Protein AF-A0A1L3J8R9-F1 (afdb_monomer_lite)

Radius of gyration: 19.2 Å; chains: 1; bounding box: 64×28×40 Å

Organism: NCBI:txid1913578

InterPro domains:
  IPR055760 Domain of unknown function DUF7336 [PF24024] (10-76)

pLDDT: mean 81.93, std 16.38, range [37.78, 98.56]

Secondary structure (DSSP, 8-state):
----------EEEEEEE--EEGGGEE--EEEEEESSHHHHHHHHHHHTTSTTGGG-GGGEEEEEEETT--S--S-EEEEEEE-TTS-EEEEEEETTHHHHHHHHHHHHH--

Structure (mmCIF, N/CA/C/O backbone):
data_AF-A0A1L3J8R9-F1
#
_entry.id   AF-A0A1L3J8R9-F1
#
loop_
_atom_site.group_PDB
_atom_site.id
_atom_site.type_symbol
_atom_site.label_atom_id
_atom_site.label_alt_id
_atom_site.label_comp_id
_atom_site.label_asym_id
_atom_site.label_entity_id
_atom_site.label_seq_id
_atom_site.pdbx_PDB_ins_code
_atom_site.Cartn_x
_atom_site.Cartn_y
_atom_site.Cartn_z
_atom_site.occupancy
_atom_site.B_iso_or_equiv
_atom_site.auth_seq_id
_atom_site.auth_comp_id
_atom_site.auth_asym_id
_atom_site.auth_atom_id
_atom_site.pdbx_PDB_model_num
ATOM 1 N N . MET A 1 1 ? -32.816 13.559 -17.214 1.00 37.78 1 MET A N 1
ATOM 2 C CA . MET A 1 1 ? -32.977 13.552 -15.746 1.00 37.78 1 MET A CA 1
ATOM 3 C C . MET A 1 1 ? -31.608 13.237 -15.163 1.00 37.78 1 MET A C 1
ATOM 5 O O . MET A 1 1 ? -31.192 12.091 -15.212 1.00 37.78 1 MET A O 1
ATOM 9 N N . VAL A 1 2 ? -30.841 14.266 -14.795 1.00 48.69 2 VAL A N 1
ATOM 10 C CA . VAL A 1 2 ? -29.468 14.116 -14.286 1.00 48.69 2 VAL A CA 1
ATOM 11 C C . VAL A 1 2 ? -29.573 14.100 -12.768 1.00 48.69 2 VAL A C 1
ATOM 13 O O . VAL A 1 2 ? -29.959 15.103 -12.173 1.00 48.69 2 VAL A O 1
ATOM 16 N N . TYR A 1 3 ? -29.319 12.952 -12.145 1.00 52.19 3 TYR A N 1
ATOM 17 C CA . TYR A 1 3 ? -29.222 12.889 -10.693 1.00 52.19 3 TYR A CA 1
ATOM 18 C C . TYR A 1 3 ? -27.944 13.620 -10.287 1.00 52.19 3 TYR A C 1
ATOM 20 O O . TYR A 1 3 ? -26.845 13.188 -10.626 1.00 52.19 3 TYR A O 1
ATOM 28 N N . ALA A 1 4 ? -28.079 14.737 -9.576 1.00 54.00 4 ALA A N 1
ATOM 29 C CA . ALA A 1 4 ? -26.956 15.305 -8.851 1.00 54.00 4 ALA A CA 1
ATOM 30 C C . ALA A 1 4 ? -26.564 14.287 -7.769 1.00 54.00 4 ALA A C 1
ATOM 32 O O . ALA A 1 4 ? -27.323 14.088 -6.817 1.00 54.00 4 ALA A O 1
ATOM 33 N N . LYS A 1 5 ? -25.419 13.604 -7.929 1.00 56.97 5 LYS A N 1
ATOM 34 C CA . LYS A 1 5 ? -24.796 12.828 -6.847 1.00 56.97 5 LYS A CA 1
ATOM 35 C C . LYS A 1 5 ? -24.492 13.825 -5.728 1.00 56.97 5 LYS A C 1
ATOM 37 O O . LYS A 1 5 ? -23.465 14.492 -5.739 1.00 56.97 5 LYS A O 1
ATOM 42 N N . LYS A 1 6 ? -25.396 13.956 -4.762 1.00 61.22 6 LYS A N 1
ATOM 43 C CA . LYS A 1 6 ? -25.061 14.541 -3.466 1.00 61.22 6 LYS A CA 1
ATOM 44 C C . LYS A 1 6 ? -24.421 13.421 -2.649 1.00 61.22 6 LYS A C 1
ATOM 46 O O . LYS A 1 6 ? -25.067 12.820 -1.799 1.00 61.22 6 LYS A O 1
ATOM 51 N N . GLY A 1 7 ? -23.206 13.049 -3.044 1.00 60.25 7 GLY A N 1
ATOM 52 C CA . GLY A 1 7 ? -22.400 12.057 -2.346 1.00 60.25 7 GLY A CA 1
ATOM 53 C C . GLY A 1 7 ? -21.747 12.714 -1.140 1.00 60.25 7 GLY A C 1
ATOM 54 O O . GLY A 1 7 ? -21.249 13.832 -1.236 1.00 60.25 7 GLY A O 1
ATOM 55 N N . PHE A 1 8 ? -21.804 12.055 0.008 1.00 67.50 8 PHE A N 1
ATOM 56 C CA . PHE A 1 8 ? -20.924 12.388 1.115 1.00 67.50 8 PHE A CA 1
ATOM 57 C C . PHE A 1 8 ? -19.540 11.858 0.725 1.00 67.50 8 PHE A C 1
ATOM 59 O O . PHE A 1 8 ? -19.380 10.644 0.616 1.00 67.50 8 PHE A O 1
ATOM 66 N N . ASN A 1 9 ? -18.588 12.749 0.440 1.00 76.81 9 ASN A N 1
ATOM 67 C CA . ASN A 1 9 ? -17.205 12.356 0.180 1.00 76.81 9 ASN A CA 1
ATOM 68 C C . ASN A 1 9 ? -16.650 11.766 1.477 1.00 76.81 9 ASN A C 1
ATOM 70 O O . ASN A 1 9 ? -16.469 12.476 2.466 1.00 76.81 9 ASN A O 1
ATOM 74 N N . MET A 1 10 ? -16.488 10.446 1.494 1.00 89.06 10 MET A N 1
ATOM 75 C CA . MET A 1 10 ? -15.948 9.725 2.634 1.00 89.06 10 MET A CA 1
ATOM 76 C C . MET A 1 10 ? -14.448 9.566 2.429 1.00 89.06 10 MET A C 1
ATOM 78 O O . MET A 1 10 ? -14.030 8.973 1.433 1.00 89.06 10 MET A O 1
ATOM 82 N N . ASN A 1 11 ? -13.664 10.076 3.374 1.00 94.56 11 ASN A N 1
ATOM 83 C CA . ASN A 1 11 ? -12.231 9.829 3.395 1.00 94.56 11 ASN A CA 1
ATOM 84 C C . ASN A 1 11 ? -11.984 8.378 3.813 1.00 94.56 11 ASN A C 1
ATOM 86 O O . ASN A 1 11 ? -12.639 7.844 4.715 1.00 94.56 11 ASN A O 1
ATOM 90 N N . VAL A 1 12 ? -11.046 7.743 3.130 1.00 96.81 12 VAL A N 1
ATOM 91 C CA . VAL A 1 12 ? -10.557 6.396 3.389 1.00 96.81 12 VAL A CA 1
ATOM 92 C C . VAL A 1 12 ? -9.037 6.408 3.382 1.00 96.81 12 VAL A C 1
ATOM 94 O O . VAL A 1 12 ? -8.407 7.297 2.823 1.00 96.81 12 VAL A O 1
ATOM 97 N N . TYR A 1 13 ? -8.448 5.403 4.009 1.00 97.94 13 TYR A N 1
ATOM 98 C CA . TYR A 1 13 ? -7.016 5.305 4.239 1.00 97.94 13 TYR A CA 1
ATOM 99 C C . TYR A 1 13 ? -6.517 4.012 3.608 1.00 97.94 13 TYR A C 1
ATOM 101 O O . TYR A 1 13 ? -6.871 2.921 4.060 1.00 97.94 13 TYR A O 1
ATOM 109 N N . LEU A 1 14 ? -5.743 4.130 2.536 1.00 97.56 14 LEU A N 1
ATOM 110 C CA . LEU A 1 14 ? -5.084 3.019 1.866 1.00 97.56 14 LEU A CA 1
ATOM 111 C C . LEU A 1 14 ? -3.787 2.701 2.608 1.00 97.56 14 LEU A C 1
ATOM 113 O O . LEU A 1 14 ? -2.954 3.579 2.797 1.00 97.56 14 LEU A O 1
ATOM 117 N N . VAL A 1 15 ? -3.617 1.446 3.016 1.00 98.25 15 VAL A N 1
ATOM 118 C CA . VAL A 1 15 ? -2.358 0.949 3.576 1.00 98.25 15 VAL A CA 1
ATOM 119 C C . VAL A 1 15 ? -1.653 0.100 2.538 1.00 98.25 15 VAL A C 1
ATOM 121 O O . VAL A 1 15 ? -2.218 -0.888 2.052 1.00 98.25 15 VAL A O 1
ATOM 124 N N . THR A 1 16 ? -0.402 0.436 2.255 1.00 97.06 16 THR A N 1
ATOM 125 C CA . THR A 1 16 ? 0.468 -0.306 1.339 1.00 97.06 16 THR A CA 1
ATOM 126 C C . THR A 1 16 ? 1.788 -0.664 2.018 1.00 97.06 16 THR A C 1
ATOM 128 O O . THR A 1 16 ? 2.162 -0.111 3.052 1.00 97.06 16 THR A O 1
ATOM 131 N N . HIS A 1 17 ? 2.469 -1.672 1.475 1.00 95.31 17 HIS A N 1
ATOM 132 C CA . HIS A 1 17 ? 3.854 -2.008 1.798 1.00 95.31 17 HIS A CA 1
ATOM 133 C C . HIS A 1 17 ? 4.632 -2.075 0.491 1.00 95.31 17 HIS A C 1
ATOM 135 O O . HIS A 1 17 ? 4.416 -2.997 -0.306 1.00 95.31 17 HIS A O 1
ATOM 141 N N . ALA A 1 18 ? 5.482 -1.083 0.254 1.00 89.62 18 ALA A N 1
ATOM 142 C CA . ALA A 1 18 ? 6.199 -0.918 -1.000 1.00 89.62 18 ALA A CA 1
ATOM 143 C C . ALA A 1 18 ? 7.683 -0.662 -0.738 1.00 89.62 18 ALA A C 1
ATOM 145 O O . ALA A 1 18 ? 8.060 0.078 0.164 1.00 89.62 18 ALA A O 1
ATOM 146 N N . HIS A 1 19 ? 8.525 -1.277 -1.561 1.00 82.31 19 HIS A N 1
ATOM 147 C CA . HIS A 1 19 ? 9.928 -0.915 -1.688 1.00 82.31 19 HIS A CA 1
ATOM 148 C C . HIS A 1 19 ? 10.347 -1.033 -3.142 1.00 82.31 19 HIS A C 1
ATOM 150 O O . HIS A 1 19 ? 9.864 -1.898 -3.884 1.00 82.31 19 HIS A O 1
ATOM 156 N N . GLU A 1 20 ? 11.270 -0.161 -3.522 1.00 68.88 20 GLU A N 1
ATOM 157 C CA . GLU A 1 20 ? 11.903 -0.187 -4.827 1.00 68.88 20 GLU A CA 1
ATOM 158 C C . GLU A 1 20 ? 12.835 -1.401 -4.922 1.00 68.88 20 GLU A C 1
ATOM 160 O O . GLU A 1 20 ? 13.722 -1.599 -4.086 1.00 68.88 20 GLU A O 1
ATOM 165 N N . LEU A 1 21 ? 12.641 -2.225 -5.951 1.00 67.94 21 LEU A N 1
ATOM 166 C CA . LEU A 1 21 ? 13.662 -3.165 -6.403 1.00 67.94 21 LEU A CA 1
ATOM 167 C C . LEU A 1 21 ? 14.484 -2.535 -7.533 1.00 67.94 21 LEU A C 1
ATOM 169 O O . LEU A 1 21 ? 14.148 -1.482 -8.082 1.00 67.94 21 LEU A O 1
ATOM 173 N N . GLU A 1 22 ? 15.559 -3.221 -7.921 1.00 64.94 22 GLU A N 1
ATOM 174 C CA . GLU A 1 22 ? 16.344 -2.849 -9.097 1.00 64.94 22 GLU A CA 1
ATOM 175 C C . GLU A 1 22 ? 15.446 -2.632 -10.330 1.00 64.94 22 GLU A C 1
ATOM 177 O O . GLU A 1 22 ? 14.501 -3.383 -10.580 1.00 64.94 22 GLU A O 1
ATOM 182 N N . PHE A 1 23 ? 15.781 -1.617 -11.132 1.00 61.84 23 PHE A N 1
ATOM 183 C CA . PHE A 1 23 ? 15.080 -1.255 -12.372 1.00 61.84 23 PHE A CA 1
ATOM 184 C C . PHE A 1 23 ? 13.626 -0.783 -12.200 1.00 61.84 23 PHE A C 1
ATOM 186 O O . PHE A 1 23 ? 12.814 -1.003 -13.099 1.00 61.84 23 PHE A O 1
ATOM 193 N N . TYR A 1 24 ? 13.310 -0.091 -11.097 1.00 58.34 24 TYR A N 1
ATOM 194 C CA . TYR A 1 24 ? 11.976 0.483 -10.836 1.00 58.34 24 TYR A CA 1
ATOM 195 C C . TYR A 1 24 ? 10.866 -0.574 -10.785 1.00 58.34 24 TYR A C 1
ATOM 197 O O . TYR A 1 24 ? 9.699 -0.293 -11.054 1.00 58.34 24 TYR A O 1
ATOM 205 N N . ALA A 1 25 ? 11.226 -1.819 -10.468 1.00 56.97 25 ALA A N 1
ATOM 206 C CA . ALA A 1 25 ? 10.248 -2.844 -10.160 1.00 56.97 25 ALA A CA 1
ATOM 207 C C . ALA A 1 25 ? 9.768 -2.619 -8.722 1.00 56.97 25 ALA A C 1
ATOM 209 O O . ALA A 1 25 ? 10.351 -3.119 -7.765 1.00 56.97 25 ALA A O 1
ATOM 210 N N . GLU A 1 26 ? 8.719 -1.826 -8.553 1.00 64.00 26 GLU A N 1
ATOM 211 C CA . GLU A 1 26 ? 8.069 -1.673 -7.255 1.00 64.00 26 GLU A CA 1
ATOM 212 C C . GLU A 1 26 ? 7.259 -2.936 -6.940 1.00 64.00 26 GLU A C 1
ATOM 214 O O . GLU A 1 26 ? 6.438 -3.393 -7.737 1.00 64.00 26 GLU A O 1
ATOM 219 N N . HIS A 1 27 ? 7.501 -3.533 -5.771 1.00 73.38 27 HIS A N 1
ATOM 220 C CA . HIS A 1 27 ? 6.674 -4.623 -5.246 1.00 73.38 27 HIS A CA 1
ATOM 221 C C . HIS A 1 27 ? 5.707 -4.089 -4.193 1.00 73.38 27 HIS A C 1
ATOM 223 O O . HIS A 1 27 ? 5.797 -4.431 -3.006 1.00 73.38 27 HIS A O 1
ATOM 229 N N . GLU A 1 28 ? 4.766 -3.265 -4.641 1.00 85.06 28 GLU A N 1
ATOM 230 C CA . GLU A 1 28 ? 3.694 -2.766 -3.792 1.00 85.06 28 GLU A CA 1
ATOM 231 C C . GLU A 1 28 ? 2.721 -3.891 -3.414 1.00 85.06 28 GLU A C 1
ATOM 233 O O . GLU A 1 28 ? 2.276 -4.693 -4.240 1.00 85.06 28 GLU A O 1
ATOM 238 N N . LYS A 1 29 ? 2.394 -3.964 -2.124 1.00 92.00 29 LYS A N 1
ATOM 239 C CA . LYS A 1 29 ? 1.351 -4.8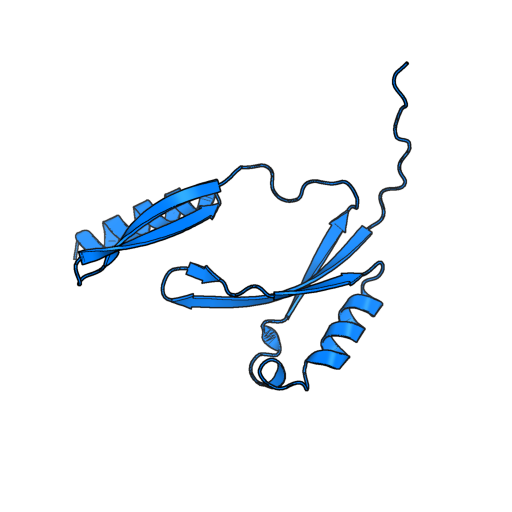37 -1.585 1.00 92.00 29 LYS A CA 1
ATOM 240 C C . LYS A 1 29 ? 0.296 -3.965 -0.936 1.00 92.00 29 LYS A C 1
ATOM 242 O O . LYS A 1 29 ? 0.574 -3.332 0.079 1.00 92.00 29 LYS A O 1
ATOM 247 N N . ILE A 1 30 ? -0.921 -3.987 -1.472 1.00 95.75 30 ILE A N 1
ATOM 248 C CA . ILE A 1 30 ? -2.076 -3.410 -0.785 1.00 95.75 30 ILE A CA 1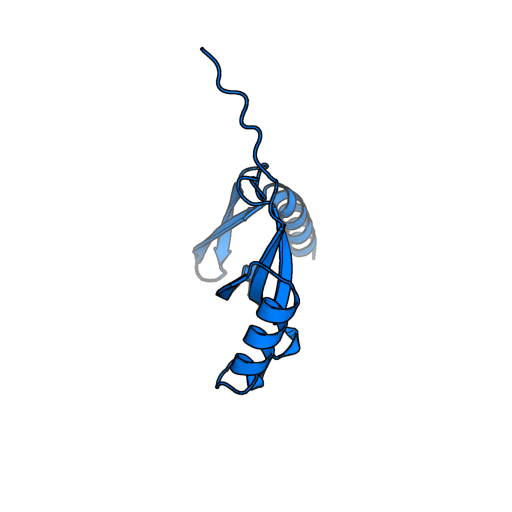
ATOM 249 C C . ILE A 1 30 ? -2.393 -4.287 0.424 1.00 95.75 30 ILE A C 1
ATOM 251 O O . ILE A 1 30 ? -2.652 -5.485 0.296 1.00 95.75 30 ILE A O 1
ATOM 255 N N . ILE A 1 31 ? -2.375 -3.675 1.599 1.00 97.75 31 ILE A N 1
ATOM 256 C CA . ILE A 1 31 ? -2.742 -4.310 2.861 1.00 97.75 31 ILE A CA 1
ATOM 257 C C . ILE A 1 31 ? -4.249 -4.193 3.089 1.00 97.75 31 ILE A C 1
ATOM 259 O O . ILE A 1 31 ? -4.895 -5.161 3.490 1.00 97.75 31 ILE A O 1
ATOM 263 N N . GLY A 1 32 ? -4.815 -3.019 2.808 1.00 97.62 32 GLY A N 1
ATOM 264 C CA . GLY A 1 32 ? -6.244 -2.771 2.940 1.00 97.62 32 GLY A CA 1
ATOM 265 C C . GLY A 1 32 ? -6.611 -1.302 2.766 1.00 97.62 32 GLY A C 1
ATOM 266 O O . GLY A 1 32 ? -5.742 -0.437 2.709 1.00 97.62 32 GLY A O 1
ATOM 267 N N . ILE A 1 33 ? -7.917 -1.043 2.698 1.00 98.06 33 ILE A N 1
ATOM 268 C CA . ILE A 1 33 ? -8.509 0.298 2.670 1.00 98.06 33 ILE A CA 1
ATOM 269 C C . ILE A 1 33 ? -9.412 0.418 3.895 1.00 98.06 33 ILE A C 1
ATOM 271 O O . ILE A 1 33 ? -10.273 -0.437 4.120 1.00 98.06 33 ILE A O 1
ATOM 275 N N . TYR A 1 34 ? -9.214 1.464 4.689 1.00 98.19 34 TYR A N 1
ATOM 276 C CA . TYR A 1 34 ? -9.854 1.640 5.989 1.00 98.19 34 TYR A CA 1
ATOM 277 C C . TYR A 1 34 ? -10.671 2.925 6.033 1.00 98.19 34 TYR A C 1
ATOM 279 O O . TYR A 1 34 ? -10.308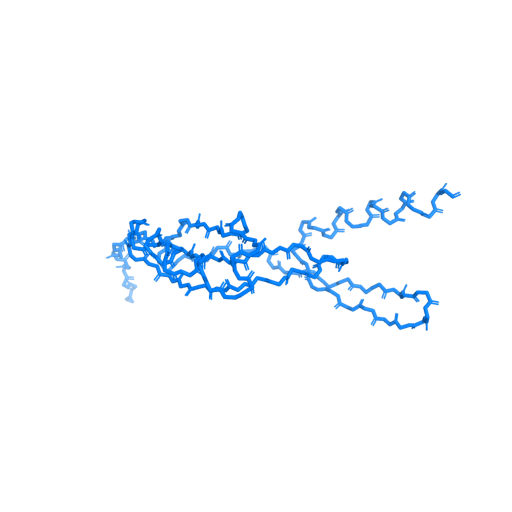 3.927 5.436 1.00 98.19 34 TYR A O 1
ATOM 287 N N . SER A 1 35 ? -11.779 2.916 6.768 1.00 96.56 35 SER A N 1
ATOM 288 C CA . SER A 1 35 ? -12.656 4.085 6.912 1.00 96.56 35 SER A CA 1
ATOM 289 C C . SER A 1 35 ? -12.131 5.149 7.881 1.00 96.56 35 SER A C 1
ATOM 291 O O . SER A 1 35 ? -12.722 6.218 7.976 1.00 96.56 35 SER A O 1
ATOM 293 N N . THR A 1 36 ? -11.098 4.831 8.665 1.00 97.00 36 THR A N 1
ATOM 294 C CA . THR A 1 36 ? -10.457 5.751 9.614 1.00 97.00 36 THR A CA 1
ATOM 295 C C . THR A 1 36 ? -8.955 5.489 9.658 1.00 97.00 36 THR A C 1
ATOM 297 O O . THR A 1 36 ? -8.510 4.371 9.368 1.00 97.00 36 THR A O 1
ATOM 300 N N . GLN A 1 37 ? -8.186 6.505 10.046 1.00 97.75 37 GLN A N 1
ATOM 301 C CA . GLN A 1 37 ? -6.735 6.410 10.162 1.00 97.75 37 GLN A CA 1
ATOM 302 C C . GLN A 1 37 ? -6.325 5.401 11.245 1.00 97.75 37 GLN A C 1
ATOM 304 O O . GLN A 1 37 ? -5.414 4.605 11.044 1.00 97.75 37 GLN A O 1
ATOM 309 N N . GLU A 1 38 ? -7.043 5.353 12.366 1.00 98.50 38 GLU A N 1
ATOM 310 C CA . GLU A 1 38 ? -6.728 4.458 13.485 1.00 98.50 38 GLU A CA 1
ATOM 311 C C . GLU A 1 38 ? -6.834 2.983 13.077 1.00 98.50 38 GLU A C 1
ATOM 313 O O . GLU A 1 38 ? -6.013 2.157 13.474 1.00 98.50 38 GLU A O 1
ATOM 318 N N . ASN A 1 39 ? -7.820 2.643 12.241 1.00 98.56 39 ASN A N 1
ATOM 319 C CA . ASN A 1 39 ? -7.979 1.284 11.724 1.00 98.56 39 ASN A CA 1
ATOM 320 C C . ASN A 1 39 ? -6.829 0.899 10.776 1.00 98.56 39 ASN A C 1
ATOM 322 O O . ASN A 1 39 ? -6.382 -0.251 10.790 1.00 98.56 39 ASN A O 1
ATOM 326 N N . ALA A 1 40 ? -6.335 1.853 9.980 1.00 98.56 40 ALA A N 1
ATOM 327 C CA . ALA A 1 40 ? -5.161 1.665 9.131 1.00 98.56 40 ALA A CA 1
ATOM 328 C C . ALA A 1 40 ? -3.891 1.429 9.972 1.00 98.56 40 ALA A C 1
ATOM 330 O O . ALA A 1 40 ? -3.149 0.471 9.738 1.00 98.56 40 ALA A O 1
ATOM 331 N N . GLU A 1 41 ? -3.679 2.230 11.017 1.00 98.56 41 GLU A N 1
ATOM 332 C CA . GLU A 1 41 ? -2.566 2.061 11.959 1.00 98.56 41 GLU A CA 1
ATOM 333 C C . GLU A 1 41 ? -2.639 0.720 12.711 1.00 98.56 41 GLU A C 1
ATOM 335 O O . GLU A 1 41 ? -1.625 0.042 12.914 1.00 98.56 41 GLU A O 1
ATOM 340 N N . GLU A 1 42 ? -3.837 0.278 13.102 1.00 98.56 42 GLU A N 1
ATOM 341 C CA . GLU A 1 42 ? -4.033 -1.022 13.746 1.00 98.56 42 GLU A CA 1
ATOM 342 C C . GLU A 1 42 ? -3.659 -2.185 12.811 1.00 98.56 42 GLU A C 1
ATOM 344 O O . GLU A 1 42 ? -3.072 -3.179 13.251 1.00 98.56 42 GLU A O 1
ATOM 349 N N . ALA A 1 43 ? -3.949 -2.067 11.512 1.00 98.31 43 ALA A N 1
ATOM 350 C CA . ALA A 1 43 ? -3.561 -3.063 10.519 1.00 98.31 43 ALA A CA 1
ATOM 351 C C . ALA A 1 43 ? -2.038 -3.201 10.395 1.00 98.31 43 ALA A C 1
ATOM 353 O O . ALA A 1 43 ? -1.520 -4.322 10.427 1.00 98.31 43 ALA A O 1
ATOM 354 N N . ILE A 1 44 ? -1.312 -2.079 10.355 1.00 98.25 44 ILE A N 1
ATOM 355 C CA . ILE A 1 44 ? 0.159 -2.078 10.371 1.00 98.25 44 ILE A CA 1
ATOM 356 C C . ILE A 1 44 ? 0.671 -2.738 11.653 1.00 98.25 44 ILE A C 1
ATOM 358 O O . ILE A 1 44 ? 1.530 -3.619 11.606 1.00 98.25 44 ILE A O 1
ATOM 362 N N . ASN A 1 45 ? 0.103 -2.391 12.810 1.00 98.06 45 ASN A N 1
ATOM 363 C CA . ASN A 1 45 ? 0.503 -2.980 14.087 1.00 98.06 45 ASN A CA 1
ATOM 364 C C . ASN A 1 45 ? 0.317 -4.506 14.138 1.00 98.06 45 ASN A C 1
ATOM 366 O O . ASN A 1 45 ? 1.150 -5.199 14.726 1.00 98.06 45 ASN A O 1
ATOM 370 N N . LYS A 1 46 ? -0.729 -5.041 13.495 1.00 97.44 46 LYS A N 1
ATOM 371 C CA . LYS A 1 46 ? -0.973 -6.491 13.377 1.00 97.44 46 LYS A CA 1
ATOM 372 C C . LYS A 1 46 ? 0.038 -7.187 12.458 1.00 97.44 46 LYS A C 1
ATOM 374 O O . LYS A 1 46 ? 0.370 -8.353 12.691 1.00 97.44 46 LYS A O 1
ATOM 379 N N . LEU A 1 47 ? 0.506 -6.505 11.411 1.00 97.56 47 LEU A N 1
ATOM 380 C CA . LEU A 1 47 ? 1.327 -7.103 10.353 1.00 97.56 47 LEU A CA 1
ATOM 381 C C . LEU A 1 47 ? 2.829 -6.892 10.517 1.00 97.56 47 LEU A C 1
ATOM 383 O O . LEU A 1 47 ? 3.586 -7.755 10.081 1.00 97.56 47 LEU A O 1
ATOM 387 N N . LYS A 1 48 ? 3.273 -5.838 11.209 1.00 96.31 48 LYS A N 1
ATOM 388 C CA . LYS A 1 48 ? 4.702 -5.530 11.399 1.00 96.31 48 LYS A CA 1
ATOM 389 C C . LYS A 1 48 ? 5.511 -6.630 12.097 1.00 96.31 48 LYS A C 1
ATOM 391 O O . LYS A 1 48 ? 6.730 -6.578 12.105 1.00 96.31 48 LYS A O 1
ATOM 396 N N . LEU A 1 49 ? 4.852 -7.618 12.708 1.00 96.25 49 LEU A N 1
ATOM 397 C CA . LEU A 1 49 ? 5.493 -8.768 13.360 1.00 96.25 49 LEU A CA 1
ATOM 398 C C . LEU A 1 49 ? 5.463 -10.050 12.510 1.00 96.25 49 LEU A C 1
ATOM 400 O O . LEU A 1 49 ? 5.937 -11.095 12.951 1.00 96.25 49 LEU A O 1
ATOM 404 N N . LYS A 1 50 ? 4.856 -10.016 11.321 1.00 96.88 50 LYS A N 1
ATOM 405 C CA . LYS A 1 50 ? 4.787 -11.167 10.414 1.00 96.88 50 LYS A CA 1
ATOM 406 C C . LYS A 1 50 ? 6.077 -11.274 9.601 1.00 96.88 50 LYS A C 1
ATOM 408 O O . LYS A 1 50 ? 6.713 -10.265 9.305 1.00 96.88 50 LYS A O 1
ATOM 413 N N . ALA A 1 51 ? 6.433 -12.504 9.225 1.00 95.31 51 ALA A N 1
ATOM 414 C CA . ALA A 1 51 ? 7.619 -12.784 8.418 1.00 95.31 51 ALA A CA 1
ATOM 415 C C . ALA A 1 51 ? 7.634 -11.947 7.126 1.00 95.31 51 ALA A C 1
ATOM 417 O O . ALA A 1 51 ? 6.589 -11.739 6.507 1.00 95.31 51 ALA A O 1
ATOM 418 N N . GLY A 1 52 ? 8.814 -11.458 6.746 1.00 91.44 52 GLY A N 1
ATOM 419 C CA . GLY A 1 52 ? 9.004 -10.513 5.644 1.00 91.44 52 GLY A CA 1
ATOM 420 C C . GLY A 1 52 ? 8.693 -9.063 6.033 1.00 91.44 52 GLY A C 1
ATOM 421 O O . GLY A 1 52 ? 9.541 -8.196 5.865 1.00 91.44 52 GLY A O 1
ATOM 422 N N . PHE A 1 53 ? 7.523 -8.788 6.619 1.00 94.69 53 PHE A N 1
ATOM 423 C CA . PHE A 1 53 ? 7.161 -7.427 7.049 1.00 94.69 53 PHE A CA 1
ATOM 424 C C . PHE A 1 53 ? 7.990 -6.930 8.238 1.00 94.69 53 PHE A C 1
ATOM 426 O O . PHE A 1 53 ? 8.320 -5.751 8.305 1.00 94.69 53 PHE A O 1
ATOM 433 N N . CYS A 1 54 ? 8.363 -7.817 9.161 1.00 94.81 54 CYS A N 1
ATOM 434 C CA . CYS A 1 54 ? 9.174 -7.453 10.326 1.00 94.81 54 CYS A CA 1
ATOM 435 C C . CYS A 1 54 ? 10.602 -7.011 9.990 1.00 94.81 54 CYS A C 1
ATOM 437 O O . CYS A 1 54 ? 11.256 -6.396 10.826 1.00 94.81 54 CYS A O 1
ATOM 439 N N . GLU A 1 55 ? 11.091 -7.337 8.796 1.00 94.19 55 GLU A N 1
ATOM 440 C CA . GLU A 1 55 ? 12.425 -6.951 8.332 1.00 94.19 55 GLU A CA 1
ATOM 441 C C . GLU A 1 55 ? 12.434 -5.554 7.704 1.00 94.19 55 GLU A C 1
ATOM 443 O O . GLU A 1 55 ? 13.506 -4.980 7.536 1.00 94.19 55 GLU A O 1
ATOM 448 N N . ARG A 1 56 ? 11.256 -5.027 7.343 1.00 92.50 56 ARG A N 1
ATOM 449 C CA . ARG A 1 56 ? 11.082 -3.769 6.607 1.00 92.50 56 ARG A CA 1
ATOM 450 C C . ARG A 1 56 ? 9.810 -3.058 7.068 1.00 92.50 56 ARG A C 1
ATOM 452 O O . ARG A 1 56 ? 8.815 -2.995 6.348 1.00 92.50 56 ARG A O 1
ATOM 459 N N . ILE A 1 57 ? 9.803 -2.603 8.315 1.00 93.81 57 ILE A N 1
ATOM 460 C CA . ILE A 1 57 ? 8.621 -1.999 8.957 1.00 93.81 57 ILE A CA 1
ATOM 461 C C . ILE A 1 57 ? 8.409 -0.561 8.458 1.00 93.81 57 ILE A C 1
ATOM 463 O O . ILE A 1 57 ? 7.286 -0.073 8.399 1.00 93.81 57 ILE A O 1
ATOM 467 N N . GLU A 1 58 ? 9.491 0.106 8.085 1.00 94.12 58 GLU A N 1
ATOM 468 C CA . GLU A 1 58 ? 9.530 1.456 7.533 1.00 94.12 58 GLU A CA 1
ATOM 469 C C . GLU A 1 58 ? 8.888 1.577 6.144 1.00 94.12 58 GLU A C 1
ATOM 471 O O . GLU A 1 58 ? 8.510 2.673 5.744 1.00 94.12 58 GLU A O 1
ATOM 476 N N . ASP A 1 59 ? 8.724 0.459 5.438 1.00 94.75 59 ASP A N 1
ATOM 477 C CA . A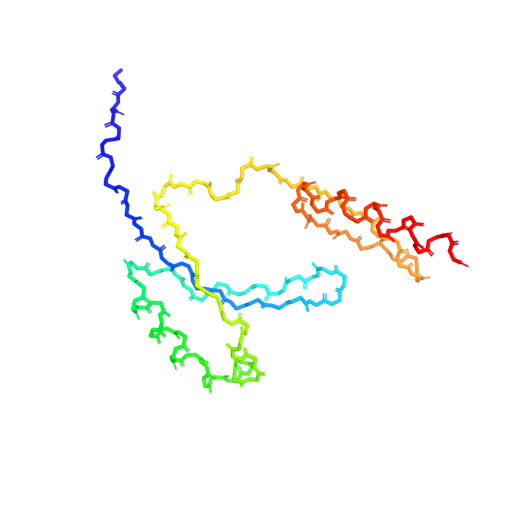SP A 1 59 ? 8.136 0.403 4.095 1.00 94.75 59 ASP A CA 1
ATOM 478 C C . ASP A 1 59 ? 6.590 0.418 4.112 1.00 94.75 59 ASP A C 1
ATOM 480 O O . ASP A 1 59 ? 5.958 0.387 3.054 1.00 94.75 59 ASP A O 1
ATOM 484 N N . PHE A 1 60 ? 5.951 0.408 5.291 1.00 96.62 60 PHE A N 1
ATOM 485 C CA . PHE A 1 60 ? 4.503 0.606 5.386 1.00 96.62 60 PHE A CA 1
ATOM 486 C C . PHE A 1 60 ? 4.143 2.075 5.153 1.00 96.62 60 PHE A C 1
ATOM 488 O O . PHE A 1 60 ? 4.712 2.969 5.776 1.00 96.62 60 PHE A O 1
ATOM 495 N N . GLN A 1 61 ? 3.133 2.311 4.321 1.00 96.31 61 GLN A N 1
ATOM 496 C CA . GLN A 1 61 ? 2.618 3.641 4.010 1.00 96.31 61 GLN A CA 1
ATOM 497 C C . GLN A 1 61 ? 1.109 3.697 4.257 1.00 96.31 61 GLN A C 1
ATOM 499 O O . GLN A 1 61 ? 0.407 2.696 4.099 1.00 96.31 61 GLN A O 1
ATOM 504 N N . ILE A 1 62 ? 0.625 4.865 4.684 1.00 97.62 62 ILE A N 1
ATOM 505 C CA . ILE A 1 62 ? -0.802 5.183 4.775 1.00 97.62 62 ILE A CA 1
ATOM 506 C C . ILE A 1 62 ? -1.049 6.406 3.901 1.00 97.62 62 ILE A C 1
ATOM 508 O O . ILE A 1 62 ? -0.452 7.456 4.132 1.00 97.62 62 ILE A O 1
ATOM 512 N N . GLU A 1 63 ? -1.961 6.280 2.948 1.00 96.12 63 GLU A N 1
ATOM 513 C CA . GLU A 1 63 ? -2.402 7.377 2.095 1.00 96.12 63 GLU A CA 1
ATOM 514 C C . GLU A 1 63 ? -3.888 7.654 2.303 1.00 96.12 63 GLU A C 1
ATOM 516 O O . GLU A 1 63 ? -4.700 6.730 2.366 1.00 96.12 63 GLU A O 1
ATOM 521 N N . GLU A 1 64 ? -4.258 8.929 2.391 1.00 96.31 64 GLU A N 1
ATOM 522 C CA . GLU A 1 64 ? -5.655 9.352 2.465 1.00 96.31 64 GLU A CA 1
ATOM 523 C C . GLU A 1 64 ? -6.224 9.557 1.057 1.00 96.31 64 GLU A C 1
ATOM 525 O O . GLU A 1 64 ? -5.636 10.251 0.228 1.00 96.31 64 GLU A O 1
ATOM 530 N N . HIS A 1 65 ? -7.392 8.972 0.805 1.00 94.94 65 HIS A N 1
ATOM 531 C CA . HIS A 1 65 ? -8.114 9.044 -0.462 1.00 94.94 65 HIS A CA 1
ATOM 532 C C . HIS A 1 65 ? -9.592 9.336 -0.215 1.00 94.94 65 HIS A C 1
ATOM 534 O O . HIS A 1 65 ? -10.131 9.044 0.853 1.00 94.94 65 HIS A O 1
ATOM 540 N N . ILE A 1 66 ? -10.275 9.880 -1.217 1.00 93.94 66 ILE A N 1
ATOM 541 C CA . ILE A 1 66 ? -11.724 10.083 -1.177 1.00 93.94 66 ILE A CA 1
ATOM 542 C C . ILE A 1 66 ? -12.399 8.977 -1.989 1.00 93.94 66 ILE A C 1
ATOM 544 O O . ILE A 1 66 ? -11.992 8.660 -3.105 1.00 93.94 66 ILE A O 1
ATOM 548 N N . VAL A 1 67 ? -13.451 8.380 -1.430 1.00 92.50 67 VAL A N 1
ATOM 549 C CA . VAL A 1 67 ? -14.257 7.378 -2.143 1.00 92.50 67 VAL A CA 1
ATOM 550 C C . VAL A 1 67 ? -14.892 7.985 -3.396 1.00 92.50 67 VAL A C 1
ATOM 552 O O . VAL A 1 67 ? -15.410 9.098 -3.357 1.00 92.50 67 VAL A O 1
ATOM 555 N N . ASP A 1 68 ? -14.922 7.202 -4.477 1.00 91.44 68 ASP A N 1
ATOM 556 C CA . ASP A 1 68 ? -15.405 7.588 -5.812 1.00 91.44 68 ASP A CA 1
ATOM 557 C C . ASP A 1 68 ? -14.552 8.669 -6.516 1.00 91.44 68 ASP A C 1
ATOM 559 O O . ASP A 1 68 ? -15.022 9.276 -7.483 1.00 91.44 68 ASP A O 1
ATOM 563 N N . GLU A 1 69 ? -13.309 8.899 -6.080 1.00 90.25 69 GLU A N 1
ATOM 564 C CA . GLU A 1 69 ? -12.347 9.757 -6.784 1.00 90.25 69 GLU A CA 1
ATOM 565 C C . GLU A 1 69 ? -11.228 8.945 -7.455 1.00 90.25 69 GLU A C 1
ATOM 567 O O . GLU A 1 69 ? -10.740 7.950 -6.921 1.00 90.25 69 GLU A O 1
ATOM 572 N N . ASP A 1 70 ? -10.824 9.382 -8.651 1.00 89.38 70 ASP A N 1
ATOM 573 C CA . ASP A 1 70 ? -9.733 8.770 -9.408 1.00 89.38 70 ASP A CA 1
ATOM 574 C C . ASP A 1 70 ? -8.389 9.375 -8.972 1.00 89.38 70 ASP A C 1
ATOM 576 O O . ASP A 1 70 ? -8.093 10.531 -9.294 1.00 89.38 70 ASP A O 1
ATOM 580 N N . SER A 1 71 ? -7.548 8.590 -8.292 1.00 84.50 71 SER A N 1
ATOM 581 C CA . SER A 1 71 ? -6.215 9.035 -7.845 1.00 84.50 71 SER A CA 1
ATOM 582 C C . SER A 1 71 ? -5.167 9.061 -8.967 1.00 84.50 71 SER A C 1
ATOM 584 O O . SER A 1 71 ? -4.173 9.769 -8.859 1.00 84.50 71 SER A O 1
ATOM 586 N N . TRP A 1 72 ? -5.389 8.328 -10.065 1.00 86.38 72 TRP A N 1
ATOM 587 C CA . TRP A 1 72 ? -4.510 8.303 -11.240 1.00 86.38 72 TRP A CA 1
ATOM 588 C C . TRP A 1 72 ? -5.245 8.857 -12.458 1.00 86.38 72 TRP A C 1
ATOM 590 O O . TRP A 1 72 ? -6.198 8.247 -12.945 1.00 86.38 72 TRP A O 1
ATOM 600 N N . ARG A 1 73 ? -4.787 9.985 -13.008 1.00 86.56 73 ARG A N 1
ATOM 601 C CA . ARG A 1 73 ? -5.510 10.701 -14.081 1.00 86.56 73 ARG A CA 1
ATOM 602 C C . ARG A 1 73 ? -4.682 10.912 -15.345 1.00 86.56 73 ARG A C 1
ATOM 604 O O . ARG A 1 73 ? -5.226 11.225 -16.400 1.00 86.56 73 ARG A O 1
ATOM 611 N N . GLU A 1 74 ? -3.375 10.712 -15.257 1.00 86.00 74 GLU A N 1
ATOM 612 C CA . GLU A 1 74 ? -2.384 11.108 -16.256 1.00 86.00 74 GLU A CA 1
ATOM 613 C C . GLU A 1 74 ? -2.073 10.008 -17.288 1.00 86.00 74 GLU A C 1
ATOM 615 O O . GLU A 1 74 ? -1.331 10.247 -18.242 1.00 86.00 74 GLU A O 1
ATOM 620 N N . GLY A 1 75 ? -2.625 8.799 -17.114 1.00 87.44 75 GLY A N 1
ATOM 621 C CA . GLY A 1 75 ? -2.294 7.619 -17.925 1.00 87.44 75 GLY A CA 1
ATOM 622 C C . GLY A 1 75 ? -0.893 7.059 -17.636 1.00 87.44 75 GLY A C 1
ATOM 623 O O . GLY A 1 75 ? -0.228 7.492 -16.700 1.00 87.44 75 GLY A O 1
ATOM 624 N N . PHE A 1 76 ? -0.434 6.081 -18.419 1.00 88.19 76 PHE A N 1
ATOM 625 C CA . PHE A 1 76 ? 0.877 5.441 -18.242 1.00 88.19 76 PHE A CA 1
ATOM 626 C C . PHE A 1 76 ? 1.680 5.437 -19.549 1.00 88.19 76 PHE A C 1
ATOM 628 O O . PHE A 1 76 ? 1.119 5.497 -20.644 1.00 88.19 76 PHE A O 1
ATOM 635 N N . ALA A 1 77 ? 3.003 5.354 -19.433 1.00 86.19 77 ALA A N 1
ATOM 636 C CA . ALA A 1 77 ? 3.926 5.178 -20.545 1.00 86.19 77 ALA A CA 1
ATOM 637 C C . ALA A 1 77 ? 4.616 3.812 -20.465 1.00 86.19 77 ALA A C 1
ATOM 639 O O . ALA A 1 77 ? 4.894 3.306 -19.382 1.00 86.19 77 ALA A O 1
ATOM 640 N N . THR A 1 78 ? 4.932 3.226 -21.620 1.00 87.25 78 THR A N 1
ATOM 641 C CA . THR A 1 78 ? 5.693 1.974 -21.703 1.00 87.25 78 THR A CA 1
ATOM 642 C C . THR A 1 78 ? 7.110 2.255 -22.180 1.00 87.25 78 THR A C 1
ATOM 644 O O . THR A 1 78 ? 7.309 2.876 -23.226 1.00 87.25 78 THR A O 1
ATOM 647 N N . ILE A 1 79 ? 8.095 1.765 -21.432 1.00 82.62 79 ILE A N 1
ATOM 648 C CA . ILE A 1 79 ? 9.520 1.891 -21.737 1.00 82.62 79 ILE A CA 1
ATOM 649 C C . ILE A 1 79 ? 10.090 0.492 -21.941 1.00 82.62 79 ILE A C 1
ATOM 651 O O . ILE A 1 79 ? 9.745 -0.450 -21.230 1.00 82.62 79 ILE A O 1
ATOM 655 N N . THR A 1 80 ? 10.942 0.336 -22.954 1.00 85.06 80 THR A N 1
ATOM 656 C CA . THR A 1 80 ? 11.637 -0.926 -23.229 1.00 85.06 80 THR A CA 1
ATOM 657 C C . THR A 1 80 ? 13.131 -0.741 -23.011 1.00 85.06 80 THR A C 1
ATOM 659 O O . THR A 1 80 ? 13.785 -0.044 -23.781 1.00 85.06 80 THR A O 1
ATOM 662 N N . HIS A 1 81 ? 13.676 -1.416 -22.004 1.00 78.69 81 HIS A N 1
ATOM 663 C CA . HIS A 1 81 ? 15.110 -1.507 -21.763 1.00 78.69 81 HIS A CA 1
ATOM 664 C C . HIS A 1 81 ? 15.677 -2.761 -22.429 1.00 78.69 81 HIS A C 1
ATOM 666 O O . HIS A 1 81 ? 15.134 -3.858 -22.283 1.00 78.69 81 HIS A O 1
ATOM 672 N N . ILE A 1 82 ? 16.789 -2.622 -23.151 1.00 83.50 82 ILE A N 1
ATOM 673 C CA . ILE A 1 82 ? 17.548 -3.770 -23.653 1.00 83.50 82 ILE A CA 1
ATOM 674 C C . ILE A 1 82 ? 18.660 -4.065 -22.652 1.00 83.50 82 ILE A C 1
ATOM 676 O O . ILE A 1 82 ? 19.555 -3.255 -22.438 1.00 83.50 82 ILE A O 1
ATOM 680 N N . LEU A 1 83 ? 18.581 -5.228 -22.017 1.00 79.25 83 LEU A N 1
ATOM 681 C CA . LEU A 1 83 ? 19.576 -5.691 -21.060 1.00 79.25 83 LEU A CA 1
ATOM 682 C C . LEU A 1 83 ? 20.845 -6.150 -21.789 1.00 79.25 83 LEU A C 1
ATOM 684 O O . LEU A 1 83 ? 20.800 -6.560 -22.949 1.00 79.25 83 LEU A O 1
ATOM 688 N N . LYS A 1 84 ? 21.977 -6.179 -21.074 1.00 79.12 84 LYS A N 1
ATOM 689 C CA . LYS A 1 84 ? 23.294 -6.581 -21.614 1.00 79.12 84 LYS A CA 1
ATOM 690 C C . LYS A 1 84 ? 23.305 -7.965 -22.284 1.00 79.12 84 LYS A C 1
ATOM 692 O O . LYS A 1 84 ? 24.123 -8.221 -23.155 1.00 79.12 84 LYS A O 1
ATOM 697 N N . ASN A 1 85 ? 22.392 -8.855 -21.896 1.00 83.88 85 ASN A N 1
ATOM 698 C CA . ASN A 1 85 ? 22.234 -10.194 -22.473 1.00 83.88 85 ASN A CA 1
ATOM 699 C C . ASN A 1 85 ? 21.291 -10.242 -23.696 1.00 83.88 85 ASN A C 1
ATOM 701 O O . ASN A 1 85 ? 20.889 -11.325 -24.114 1.00 83.88 85 ASN A O 1
ATOM 705 N N . GLY A 1 86 ? 20.884 -9.089 -24.237 1.00 83.75 86 GLY 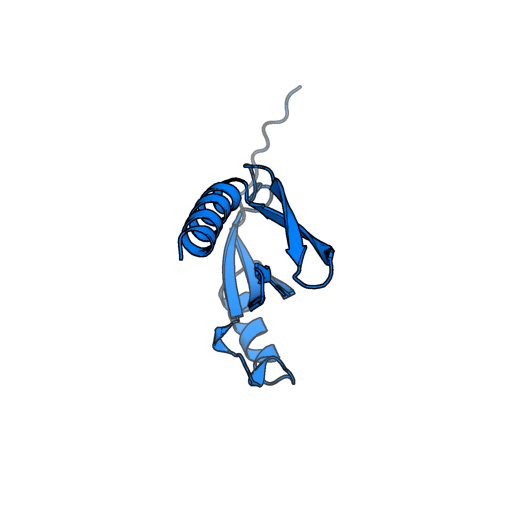A N 1
ATOM 706 C CA . GLY A 1 86 ? 19.974 -8.972 -25.379 1.00 83.75 86 GLY A CA 1
ATOM 707 C C . GLY A 1 86 ? 18.491 -9.165 -25.044 1.00 83.75 86 GLY A C 1
ATOM 708 O O . GLY A 1 86 ? 17.642 -9.009 -25.923 1.00 83.75 86 GLY A O 1
ATOM 709 N N . ARG A 1 87 ? 18.139 -9.480 -23.789 1.00 84.44 87 ARG A N 1
ATOM 710 C CA . ARG A 1 87 ? 16.735 -9.554 -23.365 1.00 84.44 87 ARG A CA 1
ATOM 711 C C . ARG A 1 87 ? 16.119 -8.163 -23.298 1.00 84.44 87 ARG A C 1
ATOM 713 O O . ARG A 1 87 ? 16.762 -7.211 -22.866 1.00 84.44 87 ARG A O 1
ATOM 720 N N . LYS A 1 88 ? 14.837 -8.074 -23.641 1.00 85.31 88 LYS A N 1
ATOM 721 C CA . LYS A 1 88 ? 14.035 -6.862 -23.462 1.00 85.31 88 LYS A CA 1
ATOM 722 C C . LYS A 1 88 ? 13.310 -6.919 -22.121 1.00 85.31 88 LYS A C 1
ATOM 724 O O . LYS A 1 88 ? 12.647 -7.911 -21.829 1.00 85.31 88 LYS A O 1
ATOM 729 N N . LEU A 1 89 ? 13.440 -5.864 -21.332 1.00 81.38 89 LEU A N 1
ATOM 730 C CA . LEU A 1 89 ? 12.637 -5.597 -20.149 1.00 81.38 89 LEU A CA 1
ATOM 731 C C . LEU A 1 89 ? 11.649 -4.487 -20.508 1.00 81.38 89 LEU A C 1
ATOM 733 O O . LEU A 1 89 ? 12.062 -3.409 -20.926 1.00 81.38 89 LEU A O 1
ATOM 737 N N . VAL A 1 90 ? 10.354 -4.765 -20.391 1.00 81.81 90 VAL A N 1
ATOM 738 C CA . VAL A 1 90 ? 9.292 -3.792 -20.665 1.00 81.81 90 VAL A CA 1
ATOM 739 C C . VAL A 1 90 ? 8.711 -3.354 -19.329 1.00 81.81 90 VAL A C 1
ATOM 741 O O . VAL A 1 90 ? 8.244 -4.199 -18.571 1.00 81.81 90 VAL A O 1
ATOM 744 N N . VAL A 1 91 ? 8.754 -2.054 -19.050 1.00 81.62 91 VAL A N 1
ATOM 745 C CA . VAL A 1 91 ? 8.263 -1.458 -17.801 1.00 81.62 91 VAL A CA 1
ATOM 746 C C . VAL A 1 91 ? 7.177 -0.442 -18.139 1.00 81.62 91 VAL A C 1
ATOM 748 O O . VAL A 1 91 ? 7.299 0.305 -19.113 1.00 81.62 91 VAL A O 1
ATOM 751 N N . CYS A 1 92 ? 6.096 -0.438 -17.362 1.00 82.19 92 CYS A N 1
ATOM 752 C CA . CYS A 1 92 ? 5.068 0.596 -17.430 1.00 82.19 92 CYS A CA 1
ATOM 753 C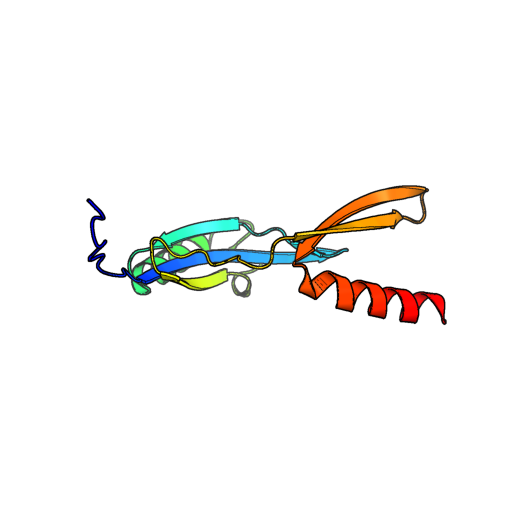 C . CYS A 1 92 ? 5.298 1.568 -16.281 1.00 82.19 92 CYS A C 1
ATOM 755 O O . CYS A 1 92 ? 5.398 1.142 -15.137 1.00 82.19 92 CYS A O 1
ATOM 757 N N . VAL A 1 93 ? 5.397 2.851 -16.598 1.00 79.12 93 VAL A N 1
ATOM 758 C CA . VAL A 1 93 ? 5.683 3.907 -15.628 1.00 79.12 93 VAL A CA 1
ATOM 759 C C . VAL A 1 93 ? 4.646 5.024 -15.746 1.00 79.12 93 VAL A C 1
ATOM 761 O O . VAL A 1 93 ? 4.039 5.181 -16.815 1.00 79.12 93 VAL A O 1
ATOM 764 N N . PRO A 1 94 ? 4.440 5.832 -14.694 1.00 79.44 94 PRO A N 1
ATOM 765 C CA . PRO A 1 94 ? 3.716 7.088 -14.823 1.00 79.44 94 PRO A CA 1
ATOM 766 C C . PRO A 1 94 ? 4.292 7.948 -15.952 1.00 79.44 94 PRO A C 1
ATOM 768 O O . PRO A 1 94 ? 5.496 7.938 -16.219 1.00 79.44 94 PRO A O 1
ATOM 771 N N . THR A 1 95 ? 3.444 8.724 -16.625 1.00 80.81 95 THR A N 1
ATOM 772 C CA . THR A 1 95 ? 3.872 9.542 -17.772 1.00 80.81 95 THR A CA 1
ATOM 773 C C . THR A 1 95 ? 4.957 10.563 -17.415 1.00 80.81 95 THR A C 1
ATOM 775 O O . THR A 1 95 ? 5.808 10.842 -18.258 1.00 80.81 95 THR A O 1
ATOM 778 N N . TRP A 1 96 ? 4.996 11.061 -16.173 1.00 71.69 96 TRP A N 1
ATOM 779 C CA . TRP A 1 96 ? 6.061 11.947 -15.687 1.00 71.69 96 TRP A CA 1
ATOM 780 C C . TRP A 1 96 ? 7.412 11.231 -15.533 1.00 71.69 96 TRP A C 1
ATOM 782 O O . TRP A 1 96 ? 8.440 11.782 -15.925 1.00 71.69 96 TRP A O 1
ATOM 792 N N . ALA A 1 97 ? 7.418 9.978 -15.070 1.00 71.88 97 ALA A N 1
ATOM 793 C CA . ALA A 1 97 ? 8.639 9.206 -14.823 1.00 71.88 97 ALA A CA 1
ATOM 794 C C . ALA A 1 97 ? 9.399 8.869 -16.116 1.00 71.88 97 ALA A C 1
ATOM 796 O O . ALA A 1 97 ? 10.610 8.644 -16.104 1.00 71.88 97 ALA A O 1
ATOM 797 N N . LYS A 1 98 ? 8.706 8.876 -17.261 1.00 71.00 98 LYS A N 1
ATOM 798 C CA . LYS A 1 98 ? 9.333 8.694 -18.572 1.00 71.00 98 LYS A CA 1
ATOM 799 C C . LYS A 1 98 ? 10.406 9.751 -18.857 1.00 71.00 98 LYS A C 1
ATOM 801 O O . LYS A 1 98 ? 11.467 9.405 -19.370 1.00 71.00 98 LYS A O 1
ATOM 806 N N . ASN A 1 99 ? 10.147 11.014 -18.517 1.00 66.44 99 ASN A N 1
ATOM 807 C CA . ASN A 1 99 ? 11.077 12.107 -18.806 1.00 66.44 99 ASN A CA 1
ATOM 808 C C . ASN A 1 99 ? 12.361 11.987 -17.969 1.00 66.44 99 ASN A C 1
ATOM 810 O O . ASN A 1 99 ? 13.458 12.187 -18.490 1.00 66.44 99 ASN A O 1
ATOM 814 N N . ASP A 1 100 ? 12.230 11.580 -16.706 1.00 65.62 100 ASP A N 1
ATOM 815 C CA . ASP A 1 100 ? 13.365 11.366 -15.803 1.00 65.62 100 ASP A CA 1
ATOM 816 C C . ASP A 1 100 ? 14.241 10.185 -16.255 1.00 65.62 100 ASP A C 1
ATOM 818 O O . ASP A 1 100 ? 15.472 10.237 -16.164 1.00 65.62 100 ASP A O 1
ATOM 822 N N . LEU A 1 101 ? 13.623 9.133 -16.802 1.00 61.88 101 LEU A N 1
ATOM 823 C CA . LEU A 1 101 ? 14.321 7.965 -17.345 1.00 61.88 101 LEU A CA 1
ATOM 824 C C . LEU A 1 101 ? 15.105 8.286 -18.620 1.00 61.88 101 LEU A C 1
ATOM 826 O O . LEU A 1 101 ? 16.258 7.871 -18.748 1.00 61.88 101 LEU A O 1
ATOM 830 N N . GLU A 1 102 ? 14.522 9.064 -19.533 1.00 61.59 102 GLU A N 1
ATOM 831 C CA . GLU A 1 102 ? 15.221 9.515 -20.742 1.00 61.59 102 GLU A CA 1
ATOM 832 C C . GLU A 1 102 ? 16.433 10.409 -20.412 1.00 61.59 102 GLU A C 1
ATOM 834 O O . GLU A 1 102 ? 17.433 10.372 -21.132 1.00 61.59 102 GLU A O 1
ATOM 839 N N . MET A 1 103 ? 16.389 11.179 -19.315 1.00 55.66 103 MET A N 1
ATOM 840 C CA . MET A 1 103 ? 17.532 11.977 -18.848 1.00 55.66 103 MET A CA 1
ATOM 841 C C . MET A 1 103 ? 18.635 11.122 -18.211 1.00 55.66 103 MET A C 1
ATOM 843 O O . MET A 1 103 ? 19.807 11.291 -18.547 1.00 55.66 103 MET A O 1
ATOM 847 N N . ARG A 1 104 ? 18.280 10.178 -17.327 1.00 58.78 104 ARG A N 1
ATOM 848 C CA . ARG A 1 104 ? 19.257 9.296 -16.657 1.00 58.78 104 ARG A CA 1
ATOM 849 C C . ARG A 1 104 ? 19.998 8.394 -17.643 1.00 58.78 104 ARG A C 1
ATOM 851 O O . ARG A 1 104 ? 21.188 8.161 -17.469 1.00 58.78 104 ARG A O 1
ATOM 858 N N . GLN A 1 105 ? 19.318 7.930 -18.690 1.00 55.91 105 GLN A N 1
ATOM 859 C CA . GLN A 1 105 ? 19.925 7.079 -19.711 1.00 55.91 105 GLN A CA 1
ATOM 860 C C . GLN A 1 105 ? 20.901 7.850 -20.620 1.00 55.91 105 GLN A C 1
ATOM 862 O O . GLN A 1 105 ? 21.933 7.312 -21.002 1.00 55.91 105 GLN A O 1
ATOM 867 N N . LYS A 1 106 ? 20.646 9.141 -20.885 1.00 53.53 106 LYS A N 1
ATOM 868 C CA . LYS A 1 106 ? 21.608 10.012 -21.586 1.00 53.53 106 LYS A CA 1
ATOM 869 C C . LYS A 1 106 ? 22.880 10.263 -20.775 1.00 53.53 106 LYS A C 1
ATOM 871 O O . LYS A 1 106 ? 23.957 10.275 -21.350 1.00 53.53 106 LYS A O 1
ATOM 876 N N . MET A 1 107 ? 22.770 10.408 -19.453 1.00 45.91 107 MET A N 1
ATOM 877 C CA . MET A 1 107 ? 23.937 10.579 -18.578 1.00 45.91 107 MET A CA 1
ATOM 878 C C . MET A 1 107 ? 24.816 9.323 -18.476 1.00 45.91 107 MET A C 1
ATOM 880 O O . MET A 1 107 ? 26.012 9.463 -18.267 1.00 45.91 107 MET A O 1
ATOM 884 N N . SER A 1 108 ? 24.259 8.113 -18.624 1.00 51.31 108 SER A N 1
ATOM 885 C CA . SER A 1 108 ? 25.046 6.866 -18.597 1.00 51.31 108 SER A CA 1
ATOM 886 C C . SER A 1 108 ? 25.724 6.518 -19.923 1.00 51.31 108 SER A C 1
ATOM 888 O O . SER A 1 108 ? 26.654 5.721 -19.927 1.00 51.31 108 SER A O 1
ATOM 890 N N . ASP A 1 109 ? 25.232 7.066 -21.037 1.00 50.62 109 ASP A N 1
ATOM 891 C CA . ASP A 1 109 ? 25.779 6.826 -22.380 1.00 50.62 109 ASP A CA 1
ATOM 892 C C . ASP A 1 109 ? 26.867 7.860 -22.764 1.00 50.62 109 ASP A C 1
ATOM 894 O O . ASP A 1 109 ? 27.523 7.708 -23.795 1.00 50.62 109 ASP A O 1
ATOM 898 N N . GLU A 1 110 ? 27.054 8.908 -21.949 1.00 48.25 110 GLU A N 1
ATOM 899 C CA . GLU A 1 110 ? 28.058 9.975 -22.126 1.00 48.25 110 GLU A CA 1
ATOM 900 C C . GLU A 1 110 ? 29.331 9.799 -21.255 1.00 48.25 110 GLU A C 1
ATOM 902 O O . GLU A 1 110 ? 30.247 10.618 -21.367 1.00 48.25 110 GLU A O 1
ATOM 907 N N . GLU A 1 111 ? 29.429 8.734 -20.444 1.00 40.56 111 GLU A N 1
ATOM 908 C CA . GLU A 1 111 ? 30.652 8.297 -19.721 1.00 40.56 111 GLU A CA 1
ATOM 909 C C . GLU A 1 111 ? 31.379 7.145 -20.439 1.00 40.56 111 GLU A C 1
ATOM 911 O O . GLU A 1 111 ? 32.635 7.172 -20.468 1.00 40.56 111 GLU A O 1
#

Sequence (111 aa):
MVYAKKGFNMNVYLVTHAHELEFYAEHEKIIGIYSTQENAEEAINKLKLKAGFCERIEDFQIEEHIVDEDSWREGFATITHILKNGRKLVVCVPTWAKNDLEMRQKMSDEE

Foldseek 3Di:
DDDDPPDDFQKKKWKWQWDADPPRPIPIDTQDIGSDPVVSVVSLVVPCPDPPNVVPSVRIDIDIDTPPDDPDDQDWDWDWDQDPVRDIDIDIGRPVVVVVVVVVVVVVVVD